Protein AF-A0A3L7ZKV0-F1 (afdb_monomer_lite)

Structure (mmCIF, N/CA/C/O backbone):
data_AF-A0A3L7ZKV0-F1
#
_entry.id   AF-A0A3L7ZKV0-F1
#
loop_
_atom_site.group_PDB
_atom_site.id
_atom_site.type_symbol
_atom_site.label_atom_id
_atom_site.label_alt_id
_atom_site.label_comp_id
_atom_site.label_asym_id
_atom_site.label_entity_id
_atom_site.label_seq_id
_atom_site.pdbx_PDB_ins_code
_atom_site.Cartn_x
_atom_site.Cartn_y
_atom_site.Cartn_z
_atom_site.occupancy
_atom_site.B_iso_or_equiv
_atom_site.auth_seq_id
_atom_site.auth_comp_id
_atom_site.auth_asym_id
_atom_site.auth_atom_id
_atom_site.pdbx_PDB_model_num
ATOM 1 N N . MET A 1 1 ? -14.208 11.734 -2.934 1.00 51.47 1 MET A N 1
ATOM 2 C CA . MET A 1 1 ? -12.820 12.121 -2.597 1.00 51.47 1 MET A CA 1
ATOM 3 C C . MET A 1 1 ? -11.902 11.516 -3.644 1.00 51.47 1 MET A C 1
ATOM 5 O O . MET A 1 1 ? -11.923 10.304 -3.792 1.00 51.47 1 MET A O 1
ATOM 9 N N . SER 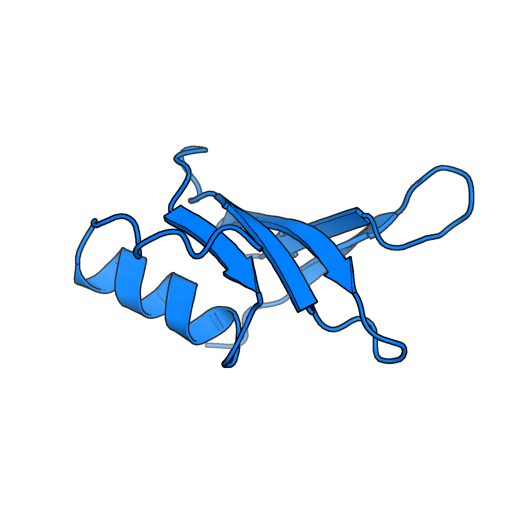A 1 2 ? -1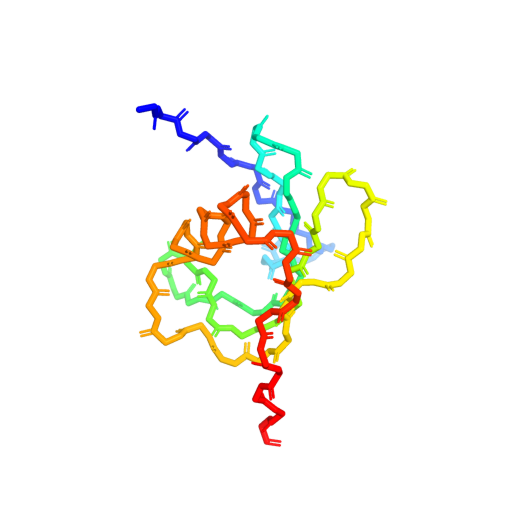1.155 12.319 -4.401 1.00 63.47 2 SER A N 1
ATOM 10 C CA . SER A 1 2 ? -10.125 11.803 -5.311 1.00 63.47 2 SER A CA 1
ATOM 11 C C . SER A 1 2 ? -8.876 11.458 -4.498 1.00 63.47 2 SER A C 1
ATOM 13 O O . SER A 1 2 ? -8.203 12.358 -3.994 1.00 63.47 2 SER A O 1
ATOM 15 N N . CYS A 1 3 ? -8.580 10.170 -4.325 1.00 78.31 3 CYS A N 1
ATOM 16 C CA . CYS A 1 3 ? -7.299 9.737 -3.776 1.00 78.31 3 CYS A CA 1
ATOM 17 C C . CYS A 1 3 ? -6.287 9.701 -4.926 1.00 78.31 3 CYS A C 1
ATOM 19 O O . CYS A 1 3 ? -6.491 8.977 -5.897 1.00 78.31 3 CYS A O 1
ATOM 21 N N . SER A 1 4 ? -5.237 10.517 -4.852 1.00 89.94 4 SER A N 1
ATOM 22 C CA . SER A 1 4 ? -4.132 10.455 -5.808 1.00 89.94 4 SER A CA 1
ATOM 23 C C . SER A 1 4 ? -3.059 9.509 -5.280 1.00 89.94 4 SER A C 1
ATOM 25 O O . SER A 1 4 ? -2.893 9.350 -4.067 1.00 89.94 4 SER A O 1
ATOM 27 N N . TRP A 1 5 ? -2.319 8.875 -6.184 1.00 93.12 5 TRP A N 1
ATOM 28 C CA . TRP A 1 5 ? -1.210 8.001 -5.824 1.00 93.12 5 TRP A CA 1
ATOM 29 C C . TRP A 1 5 ? 0.041 8.337 -6.619 1.00 93.12 5 TRP A C 1
ATOM 31 O O . TRP A 1 5 ? -0.014 8.861 -7.730 1.00 93.12 5 TRP A O 1
ATOM 41 N N . LYS A 1 6 ? 1.189 8.016 -6.028 1.00 95.31 6 LYS A N 1
ATOM 42 C CA . LYS A 1 6 ? 2.489 8.056 -6.688 1.00 95.31 6 LYS A CA 1
ATOM 43 C C . LYS A 1 6 ? 3.095 6.662 -6.660 1.00 95.31 6 LYS A C 1
ATOM 45 O O . LYS A 1 6 ? 3.328 6.120 -5.578 1.00 95.31 6 LYS A O 1
ATOM 50 N N . ILE A 1 7 ? 3.367 6.114 -7.839 1.00 95.62 7 ILE A N 1
ATOM 51 C CA . ILE A 1 7 ? 4.064 4.836 -7.988 1.00 95.62 7 ILE A CA 1
ATOM 52 C C . ILE A 1 7 ? 5.527 5.012 -7.573 1.00 95.62 7 ILE A C 1
ATOM 54 O O . ILE A 1 7 ? 6.187 5.994 -7.922 1.00 95.62 7 ILE A O 1
ATOM 58 N N . ILE A 1 8 ? 6.016 4.051 -6.801 1.00 96.44 8 ILE A N 1
ATOM 59 C CA . ILE A 1 8 ? 7.409 3.888 -6.408 1.00 96.44 8 ILE A CA 1
ATOM 60 C C . ILE A 1 8 ? 7.976 2.787 -7.296 1.00 96.44 8 ILE A C 1
ATOM 62 O O . ILE A 1 8 ? 7.432 1.683 -7.334 1.00 96.44 8 ILE A O 1
ATOM 66 N N . ARG A 1 9 ? 9.063 3.096 -8.001 1.00 96.31 9 ARG A N 1
ATOM 67 C CA . ARG A 1 9 ? 9.740 2.165 -8.904 1.00 96.31 9 ARG A CA 1
ATOM 68 C C . ARG A 1 9 ? 11.110 1.768 -8.364 1.00 96.31 9 ARG A C 1
ATOM 70 O O . ARG A 1 9 ? 11.700 2.515 -7.582 1.00 96.31 9 ARG A O 1
ATOM 77 N N . ASP A 1 10 ? 11.587 0.598 -8.767 1.00 93.56 10 ASP A N 1
ATOM 78 C CA . ASP A 1 10 ? 12.969 0.174 -8.549 1.00 93.56 10 ASP A CA 1
ATOM 79 C C . ASP A 1 10 ? 13.942 0.869 -9.527 1.00 93.56 10 ASP A C 1
ATOM 81 O O . ASP A 1 10 ? 13.558 1.722 -10.330 1.00 93.56 10 ASP A O 1
ATOM 85 N N . GLY A 1 11 ? 15.225 0.494 -9.467 1.00 94.19 11 GLY A N 1
ATOM 86 C CA . GLY A 1 11 ? 16.262 1.018 -10.365 1.00 94.19 11 GLY A CA 1
ATOM 87 C C . GLY A 1 11 ? 16.115 0.605 -11.837 1.00 94.19 11 GLY A C 1
ATOM 88 O O . GLY A 1 11 ? 16.840 1.125 -12.678 1.00 94.19 11 GLY A O 1
ATOM 89 N N . LEU A 1 12 ? 15.189 -0.303 -12.152 1.00 94.94 12 LEU A N 1
ATOM 90 C CA . LEU A 1 12 ? 14.872 -0.779 -13.500 1.00 94.94 12 LEU A CA 1
ATOM 91 C C . LEU A 1 12 ? 13.522 -0.236 -13.997 1.00 94.94 12 LEU A C 1
ATOM 93 O O . LEU A 1 12 ? 13.043 -0.645 -15.048 1.00 94.94 12 LEU A O 1
ATOM 97 N N . SER A 1 13 ? 12.924 0.717 -13.276 1.00 91.69 13 SER A N 1
ATOM 98 C CA . SER A 1 13 ? 11.601 1.291 -13.555 1.00 91.69 13 SER A CA 1
ATOM 99 C C . SER A 1 13 ? 10.414 0.336 -13.354 1.00 91.69 13 SER A C 1
ATOM 101 O O . SER A 1 13 ? 9.281 0.693 -13.699 1.00 91.69 13 SER A O 1
ATOM 103 N N . ASN A 1 14 ? 10.614 -0.824 -12.724 1.00 93.06 14 ASN A N 1
ATOM 104 C CA . ASN A 1 14 ? 9.506 -1.702 -12.358 1.00 93.06 14 ASN A CA 1
ATOM 105 C C . ASN A 1 14 ? 8.754 -1.110 -11.160 1.00 93.06 14 ASN A C 1
ATOM 107 O O . ASN A 1 14 ? 9.395 -0.678 -10.195 1.00 93.06 14 ASN A O 1
ATOM 111 N N . PRO A 1 15 ? 7.413 -1.081 -11.173 1.00 96.00 15 PRO A N 1
ATOM 112 C CA . PRO A 1 15 ? 6.637 -0.626 -10.029 1.00 96.00 15 PRO A CA 1
ATOM 113 C C . PRO A 1 15 ? 6.771 -1.630 -8.873 1.00 96.00 15 PRO A C 1
ATOM 115 O O . PRO A 1 15 ? 6.513 -2.820 -9.024 1.00 96.00 15 PRO A O 1
ATOM 118 N N . ILE A 1 16 ? 7.187 -1.139 -7.706 1.00 96.19 16 ILE A N 1
ATOM 119 C CA . ILE A 1 16 ? 7.411 -1.947 -6.490 1.00 96.19 16 ILE A CA 1
ATOM 120 C C . ILE A 1 16 ? 6.541 -1.504 -5.311 1.00 96.19 16 ILE A C 1
ATOM 122 O O . ILE A 1 16 ? 6.490 -2.161 -4.268 1.00 96.19 16 ILE A O 1
ATOM 126 N N . GLY A 1 17 ? 5.861 -0.368 -5.448 1.00 97.19 17 GLY A N 1
ATOM 127 C CA . GLY A 1 17 ? 4.922 0.125 -4.456 1.00 97.19 17 GLY A CA 1
ATOM 128 C C . GLY A 1 17 ? 4.208 1.392 -4.899 1.00 97.19 17 GLY A C 1
ATOM 129 O O . GLY A 1 17 ? 4.448 1.921 -5.981 1.00 97.19 17 GLY A O 1
ATOM 130 N N . ALA A 1 18 ? 3.318 1.885 -4.050 1.00 97.06 18 ALA A N 1
ATOM 131 C CA . ALA A 1 18 ? 2.605 3.134 -4.257 1.00 97.06 18 ALA A CA 1
ATOM 132 C C . ALA A 1 18 ? 2.408 3.860 -2.924 1.00 97.06 18 ALA A C 1
ATOM 134 O O . ALA A 1 18 ? 2.162 3.236 -1.888 1.00 97.06 18 ALA A O 1
ATOM 135 N N . LYS A 1 19 ? 2.507 5.190 -2.953 1.00 96.56 19 LYS A N 1
ATOM 136 C CA . LYS A 1 19 ? 2.141 6.065 -1.835 1.00 96.56 19 LYS A CA 1
ATOM 137 C C . LYS A 1 19 ? 0.874 6.826 -2.194 1.00 96.56 19 LYS A C 1
ATOM 139 O O . LYS A 1 19 ? 0.843 7.519 -3.211 1.00 96.56 19 LYS A O 1
ATOM 144 N N . TYR A 1 20 ? -0.139 6.709 -1.350 1.00 95.31 20 TYR A N 1
ATOM 145 C CA . TYR A 1 20 ? -1.444 7.329 -1.546 1.00 95.31 20 TYR A CA 1
ATOM 146 C C . TYR A 1 20 ? -1.532 8.649 -0.774 1.00 95.31 20 TYR A C 1
ATOM 148 O O . TYR A 1 20 ? -0.913 8.809 0.283 1.00 95.31 20 TYR A O 1
ATOM 156 N N . SER A 1 21 ? -2.297 9.613 -1.288 1.00 95.00 21 SER A N 1
ATOM 157 C CA . SER A 1 21 ? -2.440 10.944 -0.679 1.00 95.00 21 SER A CA 1
ATOM 158 C C . SER A 1 21 ? -3.125 10.917 0.689 1.00 95.00 21 SER A C 1
ATOM 160 O O . SER A 1 21 ? -2.905 11.807 1.504 1.00 95.00 21 SER A O 1
ATOM 162 N N . ASN A 1 22 ? -3.889 9.862 0.976 1.00 92.31 22 ASN A N 1
ATOM 163 C CA . ASN A 1 22 ? -4.473 9.584 2.288 1.00 92.31 22 ASN A CA 1
ATOM 164 C C . ASN A 1 22 ? -3.469 8.975 3.296 1.00 92.31 22 ASN A C 1
ATOM 166 O O . ASN A 1 22 ? -3.870 8.581 4.388 1.00 92.31 22 ASN A O 1
ATOM 170 N N . GLY A 1 23 ? -2.185 8.866 2.938 1.00 94.44 23 GLY A N 1
ATOM 171 C CA . GLY A 1 23 ? -1.106 8.366 3.794 1.00 94.44 23 GLY A CA 1
ATOM 172 C C . GLY A 1 23 ? -0.895 6.852 3.743 1.00 94.44 23 GLY A C 1
ATOM 173 O O . GLY A 1 23 ? 0.117 6.372 4.250 1.00 94.44 23 GLY A O 1
ATOM 174 N N . PHE A 1 24 ? -1.793 6.097 3.109 1.00 95.75 24 PHE A N 1
ATOM 175 C CA . PHE A 1 24 ? -1.625 4.657 2.946 1.00 95.75 24 PHE A CA 1
ATOM 176 C C . PHE A 1 24 ? -0.452 4.356 2.011 1.00 95.75 24 PHE A C 1
ATOM 178 O O . PHE A 1 24 ? -0.086 5.150 1.137 1.00 95.75 24 PHE A O 1
ATOM 185 N N . THR A 1 25 ? 0.134 3.177 2.181 1.00 97.38 25 THR A N 1
ATOM 186 C CA . THR A 1 25 ? 1.187 2.683 1.292 1.00 97.38 25 THR A CA 1
ATOM 187 C C . THR A 1 25 ? 0.893 1.262 0.859 1.00 97.38 25 THR A C 1
ATOM 189 O O . THR A 1 25 ? 0.370 0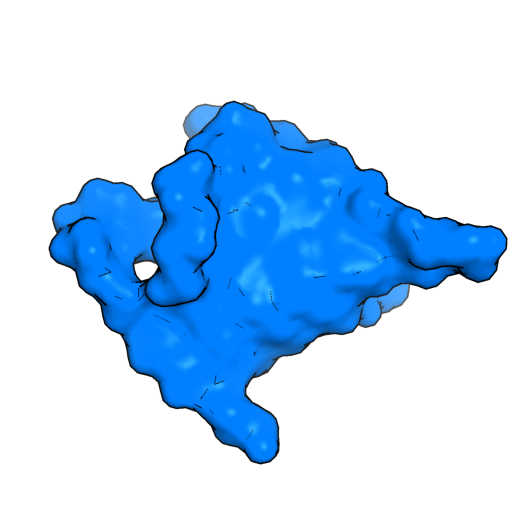.465 1.636 1.00 97.38 25 THR A O 1
ATOM 192 N N . PHE A 1 26 ? 1.246 0.962 -0.383 1.00 97.06 26 PHE A N 1
ATOM 193 C CA . PHE A 1 26 ? 1.252 -0.381 -0.935 1.00 97.06 26 PHE A CA 1
ATOM 194 C C . PHE A 1 26 ? 2.680 -0.759 -1.322 1.00 97.06 26 PHE A C 1
ATOM 196 O O . PHE A 1 26 ? 3.421 0.073 -1.851 1.00 97.06 26 PHE A O 1
ATOM 203 N N . LYS A 1 27 ? 3.060 -2.009 -1.080 1.00 97.25 27 LYS A N 1
ATOM 204 C CA . LYS A 1 27 ? 4.312 -2.601 -1.554 1.00 97.25 27 LYS A CA 1
ATOM 205 C C . LYS A 1 27 ? 4.012 -3.976 -2.124 1.00 97.25 27 LYS A C 1
ATOM 207 O O . LYS A 1 27 ? 3.512 -4.830 -1.396 1.00 97.25 27 LYS A O 1
ATOM 212 N N . GLY A 1 28 ? 4.340 -4.204 -3.387 1.00 95.62 28 GLY A N 1
ATOM 213 C CA . GLY A 1 28 ? 3.955 -5.434 -4.060 1.00 95.62 28 GLY A CA 1
ATOM 214 C C . GLY A 1 28 ? 4.084 -5.361 -5.569 1.00 95.62 28 GLY A C 1
ATOM 215 O O . GLY A 1 28 ? 4.787 -4.503 -6.101 1.00 95.62 28 GLY A O 1
ATOM 216 N N . THR A 1 29 ? 3.402 -6.283 -6.233 1.00 95.25 29 THR A N 1
ATOM 217 C CA . THR A 1 29 ? 3.350 -6.390 -7.687 1.00 95.25 29 THR A CA 1
ATOM 218 C C . THR A 1 29 ? 2.175 -5.612 -8.260 1.00 95.25 29 THR A C 1
ATOM 220 O O . THR A 1 29 ? 1.163 -5.380 -7.589 1.00 95.25 29 THR A O 1
ATOM 223 N N . PHE A 1 30 ? 2.330 -5.231 -9.522 1.00 95.25 30 PHE A N 1
ATOM 224 C CA . PHE A 1 30 ? 1.342 -4.509 -10.306 1.00 95.25 30 PHE A CA 1
ATOM 225 C C . PHE A 1 30 ? 1.074 -5.260 -11.609 1.00 95.25 30 PHE A C 1
ATOM 227 O O . PHE A 1 30 ? 1.920 -6.041 -12.050 1.00 95.25 30 PHE A O 1
ATOM 234 N N . ASP A 1 31 ? -0.093 -5.033 -12.202 1.00 93.62 31 ASP A N 1
ATOM 235 C CA . ASP A 1 31 ? -0.406 -5.501 -13.550 1.00 93.62 31 ASP A CA 1
ATOM 236 C C . ASP A 1 31 ? 0.163 -4.559 -14.629 1.00 93.62 31 ASP A C 1
ATOM 238 O O . ASP A 1 31 ? 0.845 -3.572 -14.341 1.00 93.62 31 ASP A O 1
ATOM 242 N N . GLU A 1 32 ? -0.125 -4.870 -15.893 1.00 92.06 32 GLU A N 1
ATOM 243 C CA . GLU A 1 32 ? 0.282 -4.073 -17.058 1.00 92.06 32 GLU A CA 1
ATOM 244 C C . GLU A 1 32 ? -0.308 -2.651 -17.087 1.00 92.06 32 GLU A C 1
ATOM 246 O O . GLU A 1 32 ? 0.238 -1.776 -17.756 1.00 92.06 32 GLU A O 1
ATOM 251 N N . ASN A 1 33 ? -1.386 -2.405 -16.336 1.00 91.81 33 ASN A N 1
ATOM 252 C CA . ASN A 1 33 ? -2.039 -1.103 -16.197 1.00 91.81 33 ASN A CA 1
ATOM 253 C C . ASN A 1 33 ? -1.567 -0.349 -14.942 1.00 91.81 33 ASN A C 1
ATOM 255 O O . ASN A 1 33 ? -2.145 0.673 -14.573 1.00 91.81 33 ASN A O 1
ATOM 259 N N . GLU A 1 34 ? -0.522 -0.850 -14.280 1.00 91.25 34 GLU A N 1
ATOM 260 C CA . GLU A 1 34 ? 0.030 -0.310 -13.039 1.00 91.25 34 GLU A CA 1
ATOM 261 C C . GLU A 1 34 ? -0.967 -0.299 -11.873 1.00 91.25 34 GLU A C 1
ATOM 263 O O . GLU A 1 34 ? -0.909 0.556 -10.978 1.00 91.25 34 GLU A O 1
ATOM 268 N N . MET A 1 35 ? -1.857 -1.291 -11.846 1.00 92.38 35 MET A N 1
ATOM 269 C CA . MET A 1 35 ? -2.794 -1.527 -10.755 1.00 92.38 35 MET A CA 1
ATOM 270 C C . MET A 1 35 ? -2.214 -2.540 -9.757 1.00 92.38 35 MET A C 1
ATOM 272 O O . MET A 1 35 ? -1.674 -3.562 -10.176 1.00 92.38 35 MET A O 1
ATOM 276 N N . PRO A 1 36 ? -2.303 -2.297 -8.434 1.00 94.06 36 PRO A N 1
ATOM 277 C CA . PRO A 1 36 ? -1.846 -3.239 -7.408 1.00 94.06 36 PRO A CA 1
ATOM 278 C C . PRO A 1 36 ? -2.516 -4.617 -7.519 1.00 94.06 36 PRO A C 1
ATOM 280 O O . PRO A 1 36 ? -3.741 -4.701 -7.475 1.00 94.06 36 PRO A O 1
ATOM 283 N N . VAL A 1 37 ? -1.727 -5.696 -7.576 1.00 93.94 37 VAL A N 1
ATOM 284 C CA . VAL A 1 37 ? -2.241 -7.077 -7.712 1.00 93.94 37 VAL A CA 1
ATOM 285 C C . VAL A 1 37 ? -2.007 -7.907 -6.461 1.00 93.94 37 VAL A C 1
ATOM 287 O O . VAL A 1 37 ? -2.903 -8.607 -6.002 1.00 93.94 37 VAL A O 1
ATOM 290 N N . CYS A 1 38 ? -0.806 -7.870 -5.889 1.00 94.56 38 CYS A N 1
ATOM 291 C CA . CYS A 1 38 ? -0.492 -8.652 -4.699 1.00 94.56 38 CYS A CA 1
ATOM 292 C C . CYS A 1 38 ? 0.585 -7.964 -3.878 1.00 94.56 38 CYS A C 1
ATOM 294 O O . CYS A 1 38 ? 1.616 -7.556 -4.411 1.00 94.56 38 CYS A O 1
ATOM 296 N N . GLY A 1 39 ? 0.380 -7.856 -2.570 1.00 95.12 39 GLY A N 1
ATOM 297 C CA . GLY A 1 39 ? 1.367 -7.222 -1.713 1.00 95.12 39 GLY A CA 1
ATOM 298 C C . GLY A 1 39 ? 0.861 -6.885 -0.328 1.00 95.12 39 GLY A C 1
ATOM 299 O O . GLY A 1 39 ? -0.112 -7.450 0.167 1.00 95.12 39 GLY A O 1
ATOM 300 N N . GLU A 1 40 ? 1.560 -5.950 0.296 1.00 95.81 40 GLU A N 1
ATOM 301 C CA . GLU A 1 40 ? 1.278 -5.430 1.622 1.00 95.81 40 GLU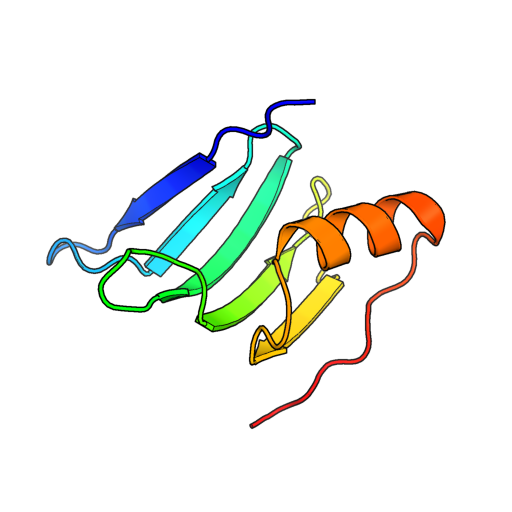 A CA 1
ATOM 302 C C . GLU A 1 40 ? 0.675 -4.038 1.522 1.00 95.81 40 GLU A C 1
ATOM 304 O O . GLU A 1 40 ? 1.190 -3.175 0.809 1.00 95.81 40 GLU A O 1
ATOM 309 N N . ILE A 1 41 ? -0.373 -3.801 2.302 1.00 95.81 41 ILE A N 1
ATOM 310 C CA . ILE A 1 41 ? -0.921 -2.472 2.532 1.00 95.81 41 ILE A CA 1
ATOM 311 C C . ILE A 1 41 ? -0.570 -2.062 3.963 1.00 95.81 41 ILE A C 1
ATOM 313 O O . ILE A 1 41 ? -0.792 -2.830 4.907 1.00 95.81 41 ILE A O 1
ATOM 317 N N . LYS A 1 42 ? -0.052 -0.846 4.143 1.00 96.19 42 LYS A N 1
ATOM 318 C CA . LYS A 1 42 ? 0.176 -0.235 5.459 1.00 96.19 42 LYS A CA 1
ATOM 319 C C . LYS A 1 42 ? -0.628 1.051 5.618 1.00 96.19 42 LYS A C 1
ATOM 321 O O . LYS A 1 42 ? -0.778 1.820 4.666 1.00 96.19 42 LYS A O 1
ATOM 326 N N . SER A 1 43 ? -1.142 1.262 6.826 1.00 94.81 43 SER A N 1
ATOM 327 C CA . SER A 1 43 ? -1.863 2.473 7.218 1.00 94.81 43 SER A CA 1
ATOM 328 C C . SER A 1 43 ? -0.925 3.693 7.259 1.00 94.81 43 SER A C 1
ATOM 330 O O . SER A 1 43 ? 0.297 3.520 7.212 1.00 94.81 43 SER A O 1
ATOM 332 N N . PRO A 1 44 ? -1.459 4.922 7.409 1.00 94.12 44 PRO A N 1
ATOM 333 C CA . PRO A 1 44 ? -0.642 6.131 7.567 1.00 94.12 44 PRO A CA 1
ATOM 334 C C . PRO A 1 44 ? 0.324 6.090 8.760 1.00 94.12 44 PRO A C 1
ATOM 336 O O . PRO A 1 44 ? 1.386 6.701 8.720 1.00 94.12 44 PRO A O 1
ATOM 339 N N . GLU A 1 45 ? -0.016 5.324 9.798 1.00 93.88 45 GLU A N 1
ATOM 340 C CA . GLU A 1 45 ? 0.819 5.089 10.986 1.00 93.88 45 GLU A CA 1
ATOM 341 C C . GLU A 1 45 ? 1.869 3.980 10.769 1.00 93.88 45 GLU A C 1
ATOM 343 O O . GLU A 1 45 ? 2.619 3.633 11.676 1.00 93.88 45 GLU A O 1
ATOM 348 N N . GLY A 1 46 ? 1.917 3.378 9.576 1.00 93.31 46 GLY A N 1
ATOM 349 C CA . GLY A 1 46 ? 2.840 2.295 9.231 1.00 93.31 46 GLY A CA 1
ATOM 350 C C . GLY A 1 46 ? 2.383 0.895 9.660 1.00 93.31 46 GLY A C 1
ATOM 351 O O . GLY A 1 46 ? 3.121 -0.072 9.454 1.00 93.31 46 GLY A O 1
ATOM 352 N N . LYS A 1 47 ? 1.171 0.747 10.212 1.00 93.69 47 LYS A N 1
ATOM 353 C CA . LYS A 1 47 ? 0.618 -0.550 10.637 1.00 93.69 47 LYS A CA 1
ATOM 354 C C . LYS A 1 47 ? 0.220 -1.397 9.429 1.00 93.69 47 LYS A C 1
ATOM 356 O O . LYS A 1 47 ? -0.483 -0.915 8.545 1.00 93.69 47 LYS A O 1
ATOM 361 N N . LEU A 1 48 ? 0.605 -2.675 9.421 1.00 93.44 48 LEU A N 1
ATOM 362 C CA . LEU A 1 48 ? 0.152 -3.632 8.408 1.00 93.44 48 LEU A CA 1
ATOM 363 C C . LEU A 1 48 ? -1.365 -3.848 8.516 1.00 93.44 48 LEU A C 1
ATOM 365 O O . LEU A 1 48 ? -1.886 -4.273 9.552 1.00 93.44 48 LEU A O 1
ATOM 369 N N . ILE A 1 49 ? -2.064 -3.562 7.425 1.00 92.88 49 ILE A N 1
ATOM 370 C CA . ILE A 1 49 ? -3.528 -3.638 7.332 1.00 92.88 49 ILE A CA 1
ATOM 371 C C . ILE A 1 49 ? -4.001 -4.735 6.397 1.00 92.88 49 ILE A C 1
ATOM 373 O O . ILE A 1 49 ? -5.101 -5.236 6.599 1.00 92.88 49 ILE A O 1
ATOM 377 N N . TYR A 1 50 ? -3.183 -5.138 5.430 1.00 93.56 50 TYR A N 1
ATOM 378 C CA . TYR A 1 50 ? -3.467 -6.278 4.571 1.00 93.56 50 TYR A CA 1
ATOM 379 C C . TYR A 1 50 ? -2.172 -6.847 3.993 1.00 93.56 5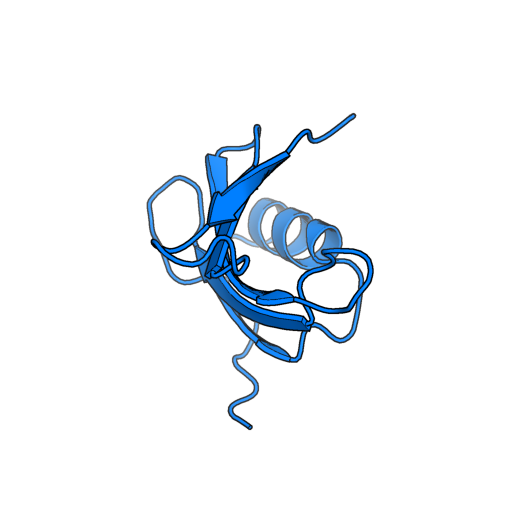0 TYR A C 1
ATOM 381 O O . TYR A 1 50 ? -1.219 -6.100 3.768 1.00 93.56 50 TYR A O 1
ATOM 389 N N . LYS A 1 51 ? -2.157 -8.154 3.736 1.00 94.62 51 LYS A N 1
ATOM 390 C CA . LYS A 1 51 ? -1.114 -8.842 2.973 1.00 94.62 51 LYS A CA 1
ATOM 391 C C . LYS A 1 51 ? -1.758 -9.953 2.148 1.00 94.62 51 LYS A C 1
ATOM 393 O O . LYS A 1 51 ? -2.431 -10.806 2.729 1.00 94.62 51 LYS A O 1
ATOM 398 N N . GLY A 1 52 ? -1.569 -9.930 0.833 1.00 94.19 52 GLY A N 1
ATOM 399 C CA . GLY A 1 52 ? -2.119 -10.936 -0.075 1.00 94.19 52 GLY A CA 1
ATOM 400 C C . GLY A 1 52 ? -2.506 -10.387 -1.442 1.00 94.19 52 GLY A C 1
ATOM 401 O O . GLY A 1 52 ? -2.152 -9.259 -1.795 1.00 94.19 52 GLY A O 1
ATOM 402 N N . VAL A 1 53 ? -3.262 -11.192 -2.190 1.00 93.69 53 VAL A N 1
ATOM 403 C CA . VAL A 1 53 ? -3.841 -10.809 -3.486 1.00 93.69 53 VAL A CA 1
ATOM 404 C C . VAL A 1 53 ? -4.929 -9.758 -3.283 1.00 93.69 53 VAL A C 1
ATOM 406 O O . VAL A 1 53 ? -5.766 -9.874 -2.387 1.00 93.69 53 VAL A O 1
ATOM 409 N N . ILE A 1 54 ? -4.909 -8.717 -4.100 1.00 91.94 54 ILE A N 1
ATOM 410 C CA . ILE A 1 54 ? -5.903 -7.652 -4.147 1.00 91.94 54 ILE A CA 1
ATOM 411 C C . ILE A 1 54 ? -7.070 -8.162 -5.005 1.00 91.94 54 ILE A C 1
ATOM 413 O O . ILE A 1 54 ? -6.995 -8.191 -6.226 1.00 91.94 54 ILE A O 1
ATOM 417 N N . GLU A 1 55 ? -8.128 -8.649 -4.350 1.00 88.19 55 GLU A N 1
ATOM 418 C CA . GLU A 1 55 ? -9.293 -9.273 -5.014 1.00 88.19 55 GLU A CA 1
ATOM 419 C C . GLU A 1 55 ? -10.339 -8.243 -5.471 1.00 88.19 55 GLU A C 1
ATOM 421 O O . GLU A 1 55 ? -11.212 -8.540 -6.283 1.00 88.19 55 GLU A O 1
ATOM 426 N N . VAL A 1 56 ? -10.271 -7.037 -4.911 1.00 89.00 56 VAL A N 1
ATOM 427 C CA . VAL A 1 56 ? -11.154 -5.900 -5.187 1.00 89.00 56 VAL A CA 1
ATOM 428 C C . VAL A 1 56 ? -10.321 -4.626 -5.238 1.00 89.00 56 VAL A C 1
ATOM 430 O O . VAL A 1 56 ? -9.138 -4.649 -4.921 1.00 89.00 56 VAL A O 1
ATOM 433 N N . ASP A 1 57 ? -10.937 -3.495 -5.568 1.00 89.94 57 ASP A N 1
ATOM 434 C CA . ASP A 1 57 ? -10.257 -2.200 -5.538 1.00 89.94 57 ASP A CA 1
ATOM 435 C C . ASP A 1 57 ? -9.546 -1.954 -4.186 1.00 89.94 57 ASP A C 1
ATOM 437 O O . ASP A 1 57 ? -10.152 -2.042 -3.112 1.00 89.94 57 ASP A O 1
ATOM 441 N N . ILE A 1 58 ? -8.251 -1.616 -4.247 1.00 91.88 58 ILE A N 1
ATOM 442 C CA . ILE A 1 58 ? -7.404 -1.346 -3.082 1.00 91.88 58 ILE A CA 1
ATOM 443 C C . ILE A 1 58 ? -8.000 -0.268 -2.154 1.00 91.88 58 ILE A C 1
ATOM 445 O O . ILE A 1 58 ? -7.843 -0.348 -0.931 1.00 91.88 58 ILE A O 1
ATOM 449 N N . TYR A 1 59 ? -8.764 0.690 -2.691 1.00 91.88 59 TYR A N 1
ATOM 450 C CA . TYR A 1 59 ? -9.455 1.717 -1.908 1.00 91.88 59 TYR A CA 1
ATOM 451 C C . TYR A 1 59 ? -10.478 1.144 -0.929 1.00 91.88 59 TYR A C 1
ATOM 453 O O . TYR A 1 59 ? -10.666 1.710 0.152 1.00 91.88 59 TYR A O 1
ATOM 461 N N . GLN A 1 60 ? -11.089 0.000 -1.242 1.00 92.19 60 GLN A N 1
ATOM 462 C CA . GLN A 1 60 ? -12.025 -0.665 -0.334 1.00 92.19 60 GLN A CA 1
ATOM 463 C C . GLN A 1 60 ? -11.319 -1.168 0.928 1.00 92.19 60 GLN A C 1
ATOM 465 O O . GLN A 1 60 ? -11.885 -1.117 2.021 1.00 92.19 60 GLN A O 1
ATOM 470 N N . TYR A 1 61 ? -10.056 -1.591 0.817 1.00 92.31 61 TYR A N 1
ATOM 471 C CA . TYR A 1 61 ? -9.251 -1.972 1.977 1.00 92.31 61 TYR A CA 1
ATOM 472 C C . TYR A 1 61 ? -8.934 -0.754 2.850 1.00 92.31 61 TYR A C 1
ATOM 474 O O . TYR A 1 61 ? -8.965 -0.850 4.079 1.00 92.31 61 TYR A O 1
ATOM 482 N N . PHE A 1 62 ? -8.676 0.406 2.236 1.00 92.94 62 PHE A N 1
ATOM 483 C CA . PHE A 1 62 ? -8.430 1.643 2.981 1.00 92.94 62 PHE A CA 1
ATOM 484 C C . PHE A 1 62 ? -9.680 2.065 3.743 1.00 92.94 62 PHE A C 1
ATOM 486 O O . PHE A 1 62 ? -9.611 2.295 4.948 1.00 92.94 62 PHE A O 1
ATOM 493 N N . GLN A 1 63 ? -10.824 2.109 3.057 1.00 92.00 63 GLN A N 1
ATOM 494 C CA . GLN A 1 63 ? -12.103 2.480 3.649 1.00 92.00 63 GLN A CA 1
ATOM 495 C C . GLN A 1 63 ? -12.468 1.549 4.806 1.00 92.00 63 GLN A C 1
ATOM 497 O O . GLN A 1 63 ? -12.739 2.017 5.909 1.00 92.00 63 GLN A O 1
ATOM 502 N N . LYS A 1 64 ? -12.371 0.233 4.605 1.00 91.88 64 LYS A N 1
ATOM 503 C CA . LYS A 1 64 ? -12.674 -0.747 5.650 1.00 91.88 64 LYS A CA 1
ATOM 504 C C . LYS A 1 64 ? -11.764 -0.601 6.871 1.00 91.88 64 LYS A C 1
ATOM 506 O O . LYS A 1 64 ? -12.229 -0.765 8.000 1.00 91.88 64 LYS A O 1
ATOM 511 N N . TYR A 1 65 ? -10.482 -0.280 6.682 1.00 92.50 65 TYR A N 1
ATOM 512 C CA . TYR A 1 65 ? -9.601 0.025 7.811 1.00 92.50 65 TYR A CA 1
ATOM 513 C C . TYR A 1 65 ? -10.004 1.320 8.522 1.00 92.50 65 TYR A C 1
ATOM 515 O O . TYR A 1 65 ? -10.053 1.329 9.747 1.00 92.50 65 TYR A O 1
ATOM 523 N N . LEU A 1 66 ? -10.322 2.389 7.786 1.00 90.69 66 LEU A N 1
ATOM 524 C CA . LEU A 1 66 ? -10.759 3.662 8.373 1.00 90.69 66 LEU A CA 1
ATOM 525 C C . LEU A 1 66 ? -12.067 3.519 9.167 1.00 90.69 66 LEU A C 1
ATOM 527 O O . LEU A 1 66 ? -12.215 4.149 10.207 1.00 90.69 66 LEU A O 1
ATOM 531 N N . GLU A 1 67 ? -12.985 2.666 8.714 1.00 92.12 67 GLU A N 1
ATOM 532 C CA . GLU A 1 67 ? -14.259 2.395 9.391 1.00 92.12 67 GLU A CA 1
ATOM 533 C C . GLU A 1 67 ? -14.101 1.513 10.636 1.00 92.12 67 GLU A C 1
ATOM 535 O O . GLU A 1 67 ? -14.814 1.692 11.621 1.00 92.12 67 GLU A O 1
ATOM 540 N N . THR A 1 68 ? -13.195 0.530 10.602 1.00 91.44 68 THR A N 1
ATOM 541 C CA . THR A 1 68 ? -13.138 -0.523 11.633 1.00 91.44 68 THR A CA 1
ATOM 542 C C . THR A 1 68 ? -11.921 -0.458 12.551 1.00 91.44 68 THR A C 1
ATOM 544 O O . THR A 1 68 ? -11.925 -1.096 13.604 1.00 91.44 68 THR A O 1
ATOM 547 N N . GLY A 1 69 ? -10.849 0.227 12.147 1.00 88.06 69 GLY A N 1
ATOM 548 C CA . GLY A 1 69 ? -9.534 0.215 12.801 1.00 88.06 69 GLY A CA 1
ATOM 549 C C . GLY A 1 69 ? -8.820 -1.147 12.785 1.00 88.06 69 GLY A C 1
ATOM 550 O O . GLY A 1 69 ? -7.777 -1.321 13.429 1.00 88.06 69 GLY A O 1
ATOM 551 N N . LYS A 1 70 ? -9.371 -2.147 12.085 1.00 85.44 70 LYS A N 1
ATOM 552 C CA . LYS A 1 70 ? -8.915 -3.543 12.138 1.00 85.44 70 LYS A CA 1
ATOM 553 C C . LYS A 1 70 ? -8.148 -3.933 10.882 1.00 85.44 70 LYS A C 1
ATOM 555 O O . LYS A 1 70 ? -8.556 -3.628 9.766 1.00 85.44 70 LYS A O 1
ATOM 560 N N . THR A 1 71 ? -7.060 -4.677 11.078 1.0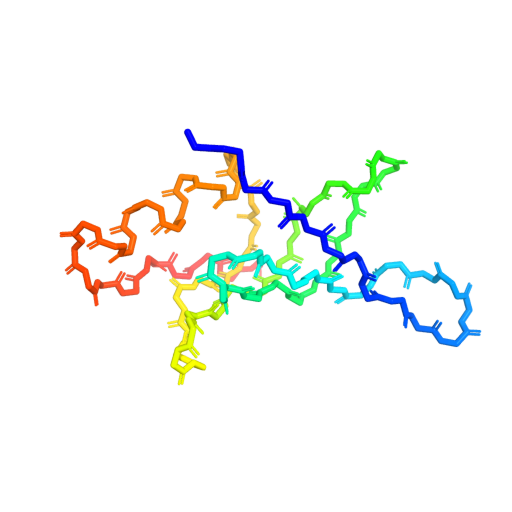0 84.12 71 THR A N 1
ATOM 561 C CA . THR A 1 71 ? -6.348 -5.363 9.994 1.00 84.12 71 THR A CA 1
ATOM 562 C C . THR A 1 71 ? -7.306 -6.324 9.290 1.00 84.12 71 THR A C 1
ATOM 564 O O . THR A 1 71 ? -8.030 -7.093 9.927 1.00 84.12 71 THR A O 1
ATOM 567 N N . ILE A 1 72 ? -7.319 -6.265 7.965 1.00 83.69 72 ILE A N 1
ATOM 568 C CA . ILE A 1 72 ? -8.118 -7.123 7.099 1.00 83.69 72 ILE A CA 1
ATOM 569 C C . ILE A 1 72 ? -7.319 -8.415 6.929 1.00 83.69 72 ILE A C 1
ATOM 571 O O . ILE A 1 72 ? -6.134 -8.358 6.606 1.00 83.69 72 ILE A O 1
ATOM 575 N N . LYS A 1 73 ? -7.948 -9.564 7.219 1.00 72.94 73 LYS A N 1
ATOM 576 C CA . LYS A 1 73 ? -7.309 -10.893 7.208 1.00 72.94 73 LYS A CA 1
ATOM 577 C C . LYS A 1 73 ? -6.355 -11.040 6.018 1.00 72.94 73 LYS A C 1
ATOM 579 O O . LYS A 1 73 ? -6.784 -10.872 4.881 1.00 72.94 73 LYS A O 1
ATOM 584 N N . SER A 1 74 ? -5.096 -11.367 6.300 1.00 69.12 74 SER A N 1
ATOM 585 C CA . SER A 1 74 ? -4.112 -11.712 5.280 1.00 69.12 74 SER A CA 1
ATOM 586 C C . SER A 1 74 ? -4.523 -13.005 4.584 1.00 69.12 74 SER A C 1
ATOM 588 O O . SER A 1 74 ? -4.874 -13.983 5.247 1.00 69.12 74 SER A O 1
ATOM 590 N N . LYS A 1 75 ? -4.476 -13.008 3.256 1.00 66.19 75 LYS A N 1
ATOM 591 C CA . LYS A 1 75 ? -4.507 -14.227 2.451 1.00 66.19 75 LYS A CA 1
ATOM 592 C C . LYS A 1 75 ? -3.091 -14.414 1.935 1.00 66.19 75 LYS A C 1
ATOM 594 O O . LYS A 1 75 ? -2.690 -13.751 0.982 1.00 66.19 75 LYS A O 1
ATOM 599 N N . GLU A 1 76 ? -2.307 -15.218 2.643 1.00 61.97 76 GLU A N 1
ATOM 600 C CA . GLU A 1 76 ? -1.018 -15.652 2.108 1.00 61.97 76 GLU A CA 1
ATOM 601 C C . GLU A 1 76 ? -1.288 -16.532 0.879 1.00 61.97 76 GLU A C 1
ATOM 603 O O . GLU A 1 76 ? -2.249 -17.305 0.882 1.00 61.97 76 GLU A O 1
ATOM 608 N N . LEU A 1 77 ? -0.513 -16.295 -0.184 1.00 54.94 77 LEU A N 1
ATOM 609 C CA . LEU A 1 77 ? -0.537 -17.077 -1.423 1.00 54.94 77 LEU A CA 1
ATOM 610 C C . LEU A 1 77 ? -0.079 -18.513 -1.165 1.00 54.94 77 LEU A C 1
ATOM 612 O O . LEU A 1 77 ? 0.906 -18.672 -0.407 1.00 54.94 77 LEU A O 1
#

Secondary structure (DSSP, 8-state):
----EEEEE-TTS-EEEEEETTS-EEEEEE-TTS-EEEEEEE-TTS-EEEEEE--S-HHHHHHHHHHH---------

Organism: Parabacteroides distasonis (NCBI:txid823)

pLDDT: mean 90.35, std 9.5, range [51.47, 97.38]

Foldseek 3Di:
DDKDKDFDADPVRAGQKIAIPQQKIWGAHADPVRADAFGWIAHNVRHTQEGTGDPDHPVVSVVVCVVPVHRDDYDDD

Radius of gyration: 11.86 Å; chains: 1; bounding box: 30×29×30 Å

Sequence (77 aa):
MSCSWKIIRDGLSNPIGAKYSNGFTFKGTFDENEMPVCGEIKSPEGKLIYKGVIEVDIYQYFQKYLETGKTIKSKEL